Protein AF-A0A838HLX3-F1 (afdb_monomer_lite)

Radius of gyration: 27.54 Å; chains: 1; bounding box: 80×34×61 Å

Foldseek 3Di:
DDDDDDDDDDDDDDDDDDDDDDDDDDDPPPDPDDPDPPPPPDDQVVLLVVLCPPHDADPDQQLDDPDPLVLVQQVLVCLQQVPPPNLVSNDDDSNCCSHVNVVQDCCVDPPNPDRSVVVVVVVVVVVVVLVVVLSVVRRNFDKGWDDKDFPPAFDQGPNDTHTHPIWTWIFGDPDPGDTDTSD

Secondary structure (DSSP, 8-state):
------------------------PPPP------S-----SS-HHHHHHHHTTT----SS-TT--SSHHHHHHHHHHHHHTT-HHHHHHTSPPHHHIIIIIGGGSGGGSTTS---HHHHHHHHHHHHHHHHHHHHHHHTTS-EEEEEEE--SS-EEETTEEE--S-EEEEEESSSS-EEEE--

Sequence (183 aa):
MPNMWTRWLIACLSLAGCGAGSASEAEPARTMDSPGMVDSAFAPEEQFRRFTEGLEVPAELAGGSASREALVRRYVEALQSHDTSAIREMTLSRAEFAYLYYPGSPYTQPPMRQDPALVWFQIQQNSEKGIVRALRRYGGVQLGYHSHRCAPDPEVQNGARMWTDCVVVARLGEPETTASRLF

Structure (mmCIF, N/CA/C/O backbone):
data_AF-A0A838HLX3-F1
#
_entry.id   AF-A0A838HLX3-F1
#
loop_
_atom_site.group_PDB
_atom_site.id
_atom_site.type_symbol
_atom_site.label_atom_id
_atom_site.label_alt_id
_atom_site.label_comp_id
_atom_site.label_asym_id
_atom_site.label_entity_id
_atom_site.label_seq_id
_atom_site.pdbx_PDB_ins_code
_atom_site.Cartn_x
_atom_site.Cartn_y
_atom_site.Cartn_z
_atom_site.occupancy
_atom_site.B_iso_or_equiv
_atom_site.auth_seq_id
_atom_site.auth_comp_id
_atom_site.auth_asym_id
_atom_site.auth_atom_id
_atom_site.pdbx_PDB_model_num
ATOM 1 N N . MET A 1 1 ? 32.813 17.989 39.712 1.00 39.66 1 MET A N 1
ATOM 2 C CA . MET A 1 1 ? 34.154 17.981 39.089 1.00 39.66 1 MET A CA 1
ATOM 3 C C . MET A 1 1 ? 35.075 17.184 40.004 1.00 39.66 1 MET A C 1
ATOM 5 O O . MET A 1 1 ? 35.247 17.622 41.135 1.00 39.66 1 MET A O 1
ATOM 9 N N . PRO A 1 2 ? 35.553 15.994 39.606 1.00 46.78 2 PRO A N 1
ATOM 10 C CA . PRO A 1 2 ? 36.419 15.171 40.448 1.00 46.78 2 PRO A CA 1
ATOM 11 C C . PRO A 1 2 ? 37.905 15.513 40.248 1.00 46.78 2 PRO A C 1
ATOM 13 O O . PRO A 1 2 ? 38.393 15.525 39.121 1.00 46.78 2 PRO A O 1
ATOM 16 N N . ASN A 1 3 ? 38.628 15.722 41.349 1.00 43.56 3 ASN A N 1
ATOM 17 C CA . ASN A 1 3 ? 40.096 15.719 41.377 1.00 43.56 3 ASN A CA 1
ATOM 18 C C . ASN A 1 3 ? 40.528 14.243 41.503 1.00 43.56 3 ASN A C 1
ATOM 20 O O . ASN A 1 3 ? 39.995 13.526 42.342 1.00 43.56 3 ASN A O 1
ATOM 24 N N . MET A 1 4 ? 41.315 13.666 40.595 1.00 48.41 4 MET A N 1
ATOM 25 C CA . MET A 1 4 ? 42.753 13.888 40.400 1.00 48.41 4 MET A CA 1
ATOM 26 C C . MET A 1 4 ? 43.564 13.594 41.673 1.00 48.41 4 MET A C 1
ATOM 28 O O . MET A 1 4 ? 43.587 14.429 42.567 1.00 48.41 4 MET A O 1
ATOM 32 N N . TRP A 1 5 ? 44.215 12.418 41.694 1.00 44.97 5 TRP A N 1
ATOM 33 C CA . TRP A 1 5 ? 45.495 12.007 42.326 1.00 44.97 5 TRP A CA 1
ATOM 34 C C . TRP A 1 5 ? 45.517 10.452 42.324 1.00 44.97 5 TRP A C 1
ATOM 36 O O . TRP A 1 5 ? 44.601 9.826 42.834 1.00 44.97 5 TRP A O 1
ATOM 46 N N . THR A 1 6 ? 46.407 9.799 41.557 1.00 48.72 6 THR A N 1
ATOM 47 C CA . THR A 1 6 ? 47.676 9.210 42.066 1.00 48.72 6 THR A CA 1
ATOM 48 C C . THR A 1 6 ? 47.457 7.837 42.747 1.00 48.72 6 THR A C 1
ATOM 50 O O . THR A 1 6 ? 46.772 7.787 43.753 1.00 48.72 6 THR A O 1
ATOM 53 N N . ARG A 1 7 ? 48.048 6.695 42.341 1.00 49.25 7 ARG A N 1
ATOM 54 C CA . ARG A 1 7 ? 48.936 6.327 41.207 1.00 49.25 7 ARG A CA 1
ATOM 55 C C . ARG A 1 7 ? 49.236 4.799 41.271 1.00 49.25 7 ARG A C 1
ATOM 57 O O . ARG A 1 7 ? 49.168 4.244 42.354 1.00 49.25 7 ARG A O 1
ATOM 64 N N . TRP A 1 8 ? 49.667 4.196 40.153 1.00 43.50 8 TRP A N 1
ATOM 65 C CA . TRP A 1 8 ? 50.429 2.925 40.002 1.00 43.50 8 TRP A CA 1
ATOM 66 C C . TRP A 1 8 ? 50.029 1.641 40.769 1.00 43.50 8 TRP A C 1
ATOM 68 O O . TRP A 1 8 ? 50.180 1.551 41.980 1.00 43.50 8 TRP A O 1
ATOM 78 N N . LEU A 1 9 ? 49.858 0.553 40.009 1.00 48.62 9 LEU A N 1
ATOM 79 C CA . LEU A 1 9 ? 50.732 -0.624 40.149 1.00 48.62 9 LEU A CA 1
ATOM 80 C C . LEU A 1 9 ? 50.908 -1.303 38.779 1.00 48.62 9 LEU A C 1
ATOM 82 O O . LEU A 1 9 ? 49.943 -1.761 38.176 1.00 48.62 9 LEU A O 1
ATOM 86 N N . ILE A 1 10 ? 52.149 -1.335 38.284 1.00 55.16 10 ILE A N 1
ATOM 87 C CA . ILE A 1 10 ? 52.576 -2.133 37.125 1.00 55.16 10 ILE A CA 1
ATOM 88 C C . ILE A 1 10 ? 53.544 -3.201 37.637 1.00 55.16 10 ILE A C 1
ATOM 90 O O . ILE A 1 10 ? 54.491 -2.872 38.347 1.00 55.16 10 ILE A O 1
ATOM 94 N N . ALA A 1 11 ? 53.337 -4.446 37.211 1.00 44.84 11 ALA A N 1
ATOM 95 C CA . ALA A 1 11 ? 54.351 -5.497 37.132 1.00 44.84 11 ALA A CA 1
ATOM 96 C C . ALA A 1 11 ? 53.949 -6.405 35.948 1.00 44.84 11 ALA A C 1
ATOM 98 O O . ALA A 1 11 ? 52.862 -6.970 35.962 1.00 44.84 11 ALA A O 1
ATOM 99 N N . CYS A 1 12 ? 54.620 -6.292 34.796 1.00 38.00 12 CYS A N 1
ATOM 100 C CA . CYS A 1 12 ? 55.798 -7.085 34.383 1.00 38.00 12 CYS A CA 1
ATOM 101 C C . CYS A 1 12 ? 55.400 -8.485 33.855 1.00 38.00 12 CYS A C 1
ATOM 103 O O . CYS A 1 12 ? 54.817 -9.263 34.595 1.00 38.00 12 CYS A O 1
ATOM 105 N N . LEU A 1 13 ? 55.521 -8.755 32.539 1.00 44.38 13 LEU A N 1
ATOM 106 C CA . LEU A 1 13 ? 56.715 -9.311 31.836 1.00 44.38 13 LEU A CA 1
ATOM 107 C C . LEU A 1 13 ? 57.040 -10.771 32.256 1.00 44.38 13 LEU A C 1
ATOM 109 O O . LEU A 1 13 ? 56.947 -11.077 33.433 1.00 44.38 13 LEU A O 1
ATOM 113 N N . SER A 1 14 ? 57.488 -11.735 31.431 1.00 44.31 14 SER A N 1
ATOM 114 C CA . SER A 1 14 ? 57.921 -11.832 30.006 1.00 44.31 14 SER A CA 1
ATOM 115 C C . SER A 1 14 ? 57.368 -13.166 29.411 1.00 44.31 14 SER A C 1
ATOM 117 O O . SER A 1 14 ? 56.564 -13.796 30.087 1.00 44.31 14 SER A O 1
ATOM 119 N N . LEU A 1 15 ? 57.674 -13.730 28.227 1.00 47.78 15 LEU A N 1
ATOM 120 C CA . LEU A 1 15 ? 58.637 -13.548 27.110 1.00 47.78 15 LEU A CA 1
ATOM 121 C C . LEU A 1 15 ? 57.844 -13.522 25.770 1.00 47.78 15 LEU A C 1
ATOM 123 O O . LEU A 1 15 ? 56.698 -13.954 25.754 1.00 47.78 15 LEU A O 1
ATOM 127 N N . ALA A 1 16 ? 58.260 -12.901 24.657 1.00 46.94 16 ALA A N 1
ATOM 128 C CA . ALA A 1 16 ? 59.481 -12.929 23.821 1.00 46.94 16 ALA A CA 1
ATOM 129 C C . ALA A 1 16 ? 59.498 -14.028 22.728 1.00 46.94 16 ALA A C 1
ATOM 131 O O . ALA A 1 16 ? 59.504 -15.220 23.015 1.00 46.94 16 ALA A O 1
ATOM 132 N N . GLY A 1 17 ? 59.569 -13.585 21.467 1.00 36.12 17 GLY A N 1
ATOM 133 C CA . GLY A 1 17 ? 59.721 -14.407 20.264 1.00 36.12 17 GLY A CA 1
ATOM 134 C C . GLY A 1 17 ? 60.136 -13.524 19.085 1.00 36.12 17 GLY A C 1
ATOM 135 O O . GLY A 1 17 ? 59.293 -12.892 18.456 1.00 36.12 17 GLY A O 1
ATOM 136 N N . CYS A 1 18 ? 61.441 -13.417 18.829 1.00 47.25 18 CYS A N 1
ATOM 137 C CA . CYS A 1 18 ? 61.980 -12.574 17.761 1.00 47.25 18 CYS A CA 1
ATOM 138 C C . CYS A 1 18 ? 61.904 -13.278 16.397 1.00 47.25 18 CYS A C 1
ATOM 140 O O . CYS A 1 18 ? 62.416 -14.384 16.247 1.00 47.25 18 CYS A O 1
ATOM 142 N N . GLY A 1 19 ? 61.365 -12.590 15.389 1.00 34.75 19 GLY A N 1
ATOM 143 C CA . GLY A 1 19 ? 61.487 -12.938 13.971 1.00 34.75 19 GLY A CA 1
ATOM 144 C C . GLY A 1 19 ? 61.718 -11.654 13.178 1.00 34.75 19 GLY A C 1
ATOM 145 O O . GLY A 1 19 ? 60.911 -10.732 13.262 1.00 34.75 19 GLY A O 1
ATOM 146 N N . ALA A 1 20 ? 62.857 -11.542 12.495 1.00 45.25 20 ALA A N 1
ATOM 147 C CA . ALA A 1 20 ? 63.318 -10.275 11.936 1.00 45.25 20 ALA A CA 1
ATOM 148 C C . ALA A 1 20 ? 62.889 -10.059 10.475 1.00 45.25 20 ALA A C 1
ATOM 150 O O . ALA A 1 20 ? 63.104 -10.925 9.635 1.00 45.25 20 ALA A O 1
ATOM 151 N N . GLY A 1 21 ? 62.430 -8.838 10.184 1.00 40.06 21 GLY A N 1
ATOM 152 C CA . GLY A 1 21 ? 62.602 -8.179 8.886 1.00 40.06 21 GLY A CA 1
ATOM 153 C C . GLY A 1 21 ? 61.587 -8.485 7.780 1.00 40.06 21 GLY A C 1
ATOM 154 O O . GLY A 1 21 ? 61.586 -9.563 7.196 1.00 40.06 21 GLY A O 1
ATOM 155 N N . SER A 1 22 ? 60.852 -7.450 7.363 1.00 37.84 22 SER A N 1
ATOM 156 C CA . SER A 1 22 ? 60.915 -6.930 5.983 1.00 37.84 22 SER A CA 1
ATOM 157 C C . SER A 1 22 ? 60.280 -5.537 5.893 1.00 37.84 22 SER A C 1
ATOM 159 O O . SER A 1 22 ? 59.627 -5.088 6.832 1.00 37.84 22 SER A O 1
ATOM 161 N N . ALA A 1 23 ? 60.577 -4.821 4.807 1.00 42.06 23 ALA A N 1
ATOM 162 C CA . ALA A 1 23 ? 60.307 -3.396 4.629 1.00 42.06 23 ALA A CA 1
ATOM 163 C C . ALA A 1 23 ? 58.825 -2.997 4.768 1.00 42.06 23 ALA A C 1
ATOM 165 O O . ALA A 1 23 ? 57.932 -3.691 4.294 1.00 42.06 23 ALA A O 1
ATOM 166 N N . SER A 1 24 ? 58.587 -1.809 5.334 1.00 43.31 24 SER A N 1
ATOM 167 C CA . SER A 1 24 ? 57.314 -1.103 5.179 1.00 43.31 24 SER A CA 1
ATOM 168 C C . SER A 1 24 ? 57.302 -0.427 3.809 1.00 43.31 24 SER A C 1
ATOM 170 O O . SER A 1 24 ? 57.798 0.691 3.669 1.00 43.31 24 SER A O 1
ATOM 172 N N . GLU A 1 25 ? 56.757 -1.098 2.797 1.00 40.03 25 GLU A N 1
ATOM 173 C CA . GLU A 1 25 ? 56.397 -0.429 1.545 1.00 40.03 25 GLU A CA 1
ATOM 174 C C . GLU A 1 25 ? 55.326 0.639 1.804 1.00 40.03 25 GLU A C 1
ATOM 176 O O . GLU A 1 25 ? 54.499 0.520 2.712 1.00 40.03 25 GLU A O 1
ATOM 181 N N . ALA A 1 26 ? 55.381 1.726 1.035 1.00 49.44 26 ALA A N 1
ATOM 182 C CA . ALA A 1 26 ? 54.448 2.832 1.179 1.00 49.44 26 ALA A CA 1
ATOM 183 C C . ALA A 1 26 ? 53.043 2.390 0.747 1.00 49.44 26 ALA A C 1
ATOM 185 O O . ALA A 1 26 ? 52.849 1.967 -0.393 1.00 49.44 26 ALA A O 1
ATOM 186 N N . GLU A 1 27 ? 52.067 2.518 1.647 1.00 48.78 27 GLU A N 1
ATOM 187 C CA . GLU A 1 27 ? 50.664 2.244 1.340 1.00 48.78 27 GLU A CA 1
ATOM 188 C C . GLU A 1 27 ? 50.207 3.177 0.199 1.00 48.78 27 GLU A C 1
ATOM 190 O O . GLU A 1 27 ? 50.254 4.403 0.366 1.00 48.78 27 GLU A O 1
ATOM 195 N N . PRO A 1 28 ? 49.804 2.651 -0.975 1.00 44.69 28 PRO A N 1
ATOM 196 C CA . PRO A 1 28 ? 49.367 3.497 -2.073 1.00 44.69 28 PRO A CA 1
ATOM 197 C C . PRO A 1 28 ? 48.092 4.226 -1.655 1.00 44.69 28 PRO A C 1
ATOM 199 O O . PRO A 1 28 ? 47.178 3.628 -1.083 1.00 44.69 28 PRO A O 1
ATOM 202 N N . ALA A 1 29 ? 48.039 5.529 -1.940 1.00 48.91 29 ALA A N 1
ATOM 203 C CA . ALA A 1 29 ? 46.905 6.369 -1.588 1.00 48.91 29 ALA A CA 1
ATOM 204 C C . ALA A 1 29 ? 45.608 5.737 -2.109 1.00 48.91 29 ALA A C 1
ATOM 206 O O . ALA A 1 29 ? 45.414 5.610 -3.319 1.00 48.91 29 ALA A O 1
ATOM 207 N N . ARG A 1 30 ? 44.727 5.334 -1.186 1.00 49.22 30 ARG A N 1
ATOM 208 C CA . ARG A 1 30 ? 43.417 4.782 -1.526 1.00 49.22 30 ARG A CA 1
ATOM 209 C C . ARG A 1 30 ? 42.643 5.863 -2.268 1.00 49.22 30 ARG A C 1
ATOM 211 O O . ARG A 1 30 ? 42.192 6.829 -1.653 1.00 49.22 30 ARG A O 1
ATOM 218 N N . THR A 1 31 ? 42.511 5.706 -3.582 1.00 45.59 31 THR A N 1
ATOM 219 C CA . THR A 1 31 ? 41.592 6.508 -4.385 1.00 45.59 31 THR A CA 1
ATOM 220 C C . THR A 1 31 ? 40.230 6.433 -3.709 1.00 45.59 31 THR A C 1
ATOM 222 O O . THR A 1 31 ? 39.744 5.334 -3.440 1.00 45.59 31 THR A O 1
ATOM 225 N N . MET A 1 32 ? 39.644 7.584 -3.375 1.00 47.84 32 MET A N 1
ATOM 226 C CA . MET A 1 32 ? 38.286 7.616 -2.844 1.00 47.84 32 MET A CA 1
ATOM 227 C C . MET A 1 32 ? 37.350 7.113 -3.935 1.00 47.84 32 MET A C 1
ATOM 229 O O . MET A 1 32 ? 37.044 7.841 -4.878 1.00 47.84 32 MET A O 1
ATOM 233 N N . ASP A 1 33 ? 36.948 5.852 -3.810 1.00 46.50 33 ASP A N 1
ATOM 234 C CA . ASP A 1 33 ? 35.964 5.258 -4.692 1.00 46.50 33 ASP A CA 1
ATOM 235 C C . ASP A 1 33 ? 34.643 6.028 -4.566 1.00 46.50 33 ASP A C 1
ATOM 237 O O . ASP A 1 33 ? 34.294 6.539 -3.492 1.00 46.50 33 ASP A O 1
ATOM 241 N N . SER A 1 34 ? 33.936 6.177 -5.683 1.00 50.00 34 SER A N 1
ATOM 242 C CA . SER A 1 34 ? 32.720 6.994 -5.717 1.00 50.00 34 SER A CA 1
ATOM 243 C C . SER A 1 34 ? 31.633 6.369 -4.835 1.00 50.00 34 SER A C 1
ATOM 245 O O . SER A 1 34 ? 31.574 5.145 -4.712 1.00 50.00 34 SER A O 1
ATOM 247 N N . PRO A 1 35 ? 30.754 7.169 -4.202 1.00 45.31 35 PRO A N 1
ATOM 248 C CA . PRO A 1 35 ? 29.820 6.655 -3.208 1.00 45.31 35 PRO A CA 1
ATOM 249 C C . PRO A 1 35 ? 28.799 5.683 -3.816 1.00 45.31 35 PRO A C 1
ATOM 251 O O . PRO A 1 35 ? 27.767 6.091 -4.341 1.00 45.31 35 PRO A O 1
ATOM 254 N N . GLY A 1 36 ? 29.078 4.386 -3.673 1.00 45.75 36 GLY A N 1
ATOM 255 C CA . GLY A 1 36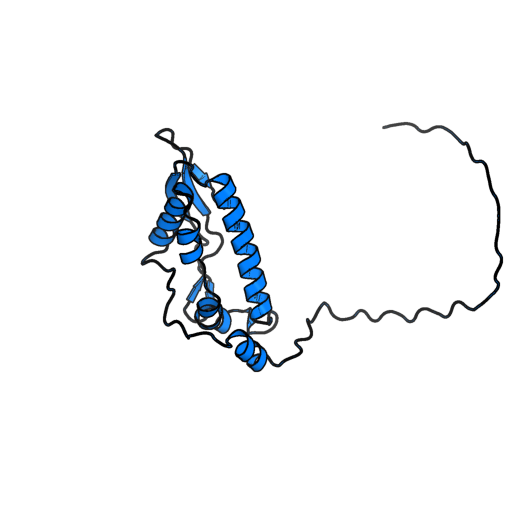 ? 28.086 3.314 -3.643 1.00 45.75 36 GLY A CA 1
ATOM 256 C C . GLY A 1 36 ? 27.178 3.198 -4.865 1.00 45.75 36 GLY A C 1
ATOM 257 O O . GLY A 1 36 ? 25.976 2.997 -4.694 1.00 45.75 36 GLY A O 1
ATOM 258 N N . MET A 1 37 ? 27.720 3.267 -6.086 1.00 48.44 37 MET A N 1
ATOM 259 C CA . MET A 1 37 ? 26.983 2.737 -7.234 1.00 48.44 37 MET A CA 1
ATOM 260 C C . MET A 1 37 ? 26.903 1.216 -7.077 1.00 48.44 37 MET A C 1
ATOM 262 O O . MET A 1 37 ? 27.891 0.515 -7.271 1.00 48.44 37 MET A O 1
ATOM 266 N N . VAL A 1 38 ? 25.735 0.711 -6.670 1.00 54.84 38 VAL A N 1
ATOM 267 C CA . VAL A 1 38 ? 25.467 -0.731 -6.628 1.00 54.84 38 VAL A CA 1
ATOM 268 C C . VAL A 1 38 ? 25.535 -1.239 -8.062 1.00 54.84 38 VAL A C 1
ATOM 270 O O . VAL A 1 38 ? 24.636 -0.951 -8.856 1.00 54.84 38 VAL A O 1
ATOM 273 N N . ASP A 1 39 ? 26.620 -1.943 -8.388 1.00 50.72 39 ASP A N 1
ATOM 274 C CA . ASP A 1 39 ? 26.870 -2.424 -9.742 1.00 50.72 39 ASP A CA 1
ATOM 275 C C . ASP A 1 39 ? 25.803 -3.453 -10.128 1.00 50.72 39 ASP A C 1
ATOM 277 O O . ASP A 1 39 ? 25.761 -4.601 -9.673 1.00 50.72 39 ASP A O 1
ATOM 281 N N . SER A 1 40 ? 24.860 -2.960 -10.917 1.00 60.88 40 SER A N 1
ATOM 282 C CA . SER A 1 40 ? 23.713 -3.685 -11.418 1.00 60.88 40 SER A CA 1
ATOM 283 C C . SER A 1 40 ? 24.188 -4.660 -12.488 1.00 60.88 40 SER A C 1
ATOM 285 O O . SER A 1 40 ? 24.239 -4.315 -13.664 1.00 60.88 40 SER A O 1
ATOM 287 N N . ALA A 1 41 ? 24.494 -5.895 -12.080 1.00 71.38 41 ALA A N 1
ATOM 288 C CA . ALA A 1 41 ? 25.055 -6.944 -12.941 1.00 71.38 41 ALA A CA 1
ATOM 289 C C . ALA A 1 41 ? 24.217 -7.297 -14.197 1.00 71.38 41 ALA A C 1
ATOM 291 O O . ALA A 1 41 ? 24.683 -8.037 -15.062 1.00 71.38 41 ALA A O 1
ATOM 292 N N . PHE A 1 42 ? 22.991 -6.776 -14.307 1.00 80.00 42 PHE A N 1
ATOM 293 C CA . PHE A 1 42 ? 22.120 -6.879 -15.476 1.00 80.00 42 PHE A CA 1
ATOM 294 C C . PHE A 1 42 ? 21.557 -5.506 -15.857 1.00 80.00 42 PHE A C 1
ATOM 296 O O . PHE A 1 42 ? 21.317 -4.667 -14.987 1.00 80.00 42 PHE A O 1
ATOM 303 N N . ALA A 1 43 ? 21.272 -5.309 -17.148 1.00 86.69 43 ALA A N 1
ATOM 304 C CA . ALA A 1 43 ? 20.554 -4.133 -17.639 1.00 86.69 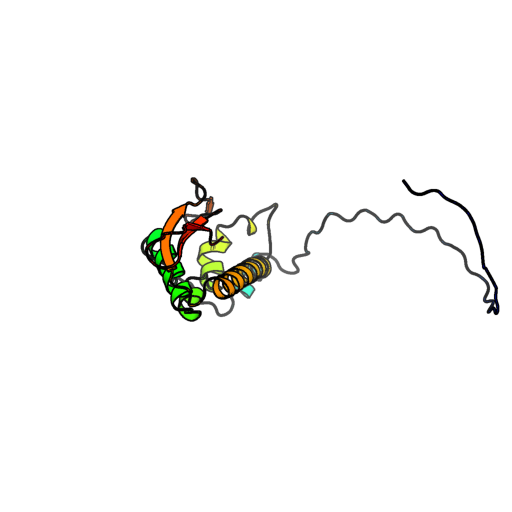43 ALA A CA 1
ATOM 305 C C . ALA A 1 43 ? 19.147 -4.015 -17.000 1.00 86.69 43 ALA A C 1
ATOM 307 O O . ALA A 1 43 ? 18.546 -5.052 -16.692 1.00 86.69 43 ALA A O 1
ATOM 308 N N . PRO A 1 44 ? 18.591 -2.798 -16.820 1.00 85.88 44 PRO A N 1
ATOM 309 C CA . PRO A 1 44 ? 17.316 -2.584 -16.121 1.00 85.88 44 PRO A CA 1
ATOM 310 C C . PRO A 1 44 ? 16.142 -3.407 -16.669 1.00 85.88 44 PRO A C 1
ATOM 312 O O . PRO A 1 44 ? 15.306 -3.891 -15.907 1.00 85.88 44 PRO A O 1
ATOM 315 N N . GLU A 1 45 ? 16.094 -3.617 -17.983 1.00 89.44 45 GLU A N 1
ATOM 316 C CA . GLU A 1 45 ? 15.055 -4.392 -18.662 1.00 89.44 45 GLU A CA 1
ATOM 317 C C . GLU A 1 45 ? 15.130 -5.883 -18.292 1.00 89.44 45 GLU A C 1
ATOM 319 O O . GLU A 1 45 ? 14.103 -6.524 -18.074 1.00 89.44 45 GLU A O 1
ATOM 324 N N . GLU A 1 46 ? 16.342 -6.432 -18.157 1.00 92.62 46 GLU A N 1
ATOM 325 C CA . GLU A 1 46 ? 16.574 -7.823 -17.742 1.00 92.62 46 GLU A CA 1
ATOM 326 C C . GLU A 1 46 ? 16.320 -8.012 -16.238 1.00 92.62 46 GLU A C 1
ATOM 328 O O . GLU A 1 46 ? 15.769 -9.040 -15.839 1.00 92.62 46 GLU A O 1
ATOM 333 N N . GLN A 1 47 ? 16.639 -7.012 -15.404 1.00 92.38 47 GLN A N 1
ATOM 334 C CA . GLN A 1 47 ? 16.235 -7.000 -13.990 1.00 92.38 47 GLN A CA 1
ATOM 335 C C . GLN A 1 47 ? 14.711 -7.054 -13.868 1.00 92.38 47 GLN A C 1
ATOM 337 O O . GLN A 1 47 ? 14.172 -7.903 -13.158 1.00 92.38 47 GLN A O 1
ATOM 342 N N . PHE A 1 48 ? 14.004 -6.190 -14.604 1.00 93.69 48 PHE A N 1
ATOM 343 C CA . PHE A 1 48 ? 12.546 -6.148 -14.587 1.00 93.69 48 PHE A CA 1
ATOM 344 C C . PHE A 1 48 ? 11.926 -7.443 -15.126 1.00 93.69 48 PHE A C 1
ATOM 346 O O . PHE A 1 48 ? 11.002 -7.972 -14.507 1.00 93.69 48 PHE A O 1
ATOM 353 N N . ARG A 1 49 ? 12.468 -8.017 -16.211 1.00 95.06 49 ARG A N 1
ATOM 354 C CA . ARG A 1 49 ? 12.028 -9.315 -16.756 1.00 95.06 49 ARG A CA 1
ATOM 355 C C . ARG A 1 49 ? 12.162 -10.446 -15.731 1.00 95.06 49 ARG A C 1
ATOM 357 O O . ARG A 1 49 ? 11.230 -11.224 -15.568 1.00 95.06 49 ARG A O 1
ATOM 364 N N . ARG A 1 50 ? 13.289 -10.529 -15.013 1.00 95.06 50 ARG A N 1
ATOM 365 C CA . ARG A 1 50 ? 13.486 -11.519 -13.932 1.00 95.06 50 ARG A CA 1
ATOM 366 C C . ARG A 1 50 ? 12.559 -11.261 -12.750 1.00 95.06 50 ARG A C 1
ATOM 368 O O . ARG A 1 50 ? 11.969 -12.188 -12.205 1.00 95.06 50 ARG A O 1
ATOM 375 N N . PHE A 1 51 ? 12.402 -10.000 -12.359 1.00 96.44 51 PHE A N 1
ATOM 376 C CA . PHE A 1 51 ? 11.537 -9.620 -11.247 1.00 96.44 51 PHE A CA 1
ATOM 377 C C . PHE A 1 51 ? 10.047 -9.870 -11.532 1.00 96.44 51 PHE A C 1
ATOM 379 O O . PHE A 1 51 ? 9.289 -10.133 -10.599 1.00 96.44 51 PHE A O 1
ATOM 386 N N . THR A 1 52 ? 9.635 -9.841 -12.800 1.00 97.62 52 THR A N 1
ATOM 387 C CA . THR A 1 52 ? 8.272 -10.168 -13.253 1.00 97.62 52 THR A CA 1
ATOM 388 C C . THR A 1 52 ? 8.070 -11.639 -13.619 1.00 97.62 52 THR A C 1
ATOM 390 O O . THR A 1 52 ? 6.955 -12.047 -13.935 1.00 97.62 52 THR A O 1
ATOM 393 N N . GLU A 1 53 ? 9.109 -12.473 -13.530 1.00 97.44 53 GLU A N 1
ATOM 394 C CA . GLU A 1 53 ? 9.019 -13.885 -13.895 1.00 97.44 53 GLU A CA 1
ATOM 395 C C . GLU A 1 53 ? 7.994 -14.628 -13.014 1.00 97.44 53 GLU A C 1
ATOM 397 O O . GLU A 1 53 ? 8.005 -14.544 -11.775 1.00 97.44 53 GLU A O 1
ATOM 402 N N . GLY A 1 54 ? 7.061 -15.316 -13.684 1.00 96.94 54 GLY A N 1
ATOM 403 C CA . GLY A 1 54 ? 5.939 -16.020 -13.062 1.00 96.94 54 GLY A CA 1
ATOM 404 C C . GLY A 1 54 ? 4.836 -15.127 -12.475 1.00 96.94 54 GLY A C 1
ATOM 405 O O . GLY A 1 54 ? 4.036 -15.632 -11.691 1.00 96.94 54 GLY A O 1
ATOM 406 N N . LEU A 1 55 ? 4.792 -13.826 -12.791 1.00 97.31 55 LEU A N 1
ATOM 407 C CA . LEU A 1 55 ? 3.710 -12.931 -12.365 1.00 97.31 55 LEU A CA 1
ATOM 408 C C . LEU A 1 55 ? 2.648 -12.750 -13.452 1.00 97.31 55 LEU A C 1
ATOM 410 O O . LEU A 1 55 ? 2.960 -12.568 -14.626 1.00 97.31 55 LEU A O 1
ATOM 414 N N . GLU A 1 56 ? 1.388 -12.734 -13.029 1.00 96.62 56 GLU A N 1
ATOM 415 C CA . GLU A 1 56 ? 0.281 -12.224 -13.836 1.00 96.62 56 GLU A CA 1
ATOM 416 C C . GLU A 1 56 ? 0.259 -10.689 -13.780 1.00 96.62 56 GLU A C 1
ATOM 418 O O . GLU A 1 56 ? 0.695 -10.087 -12.794 1.00 96.62 56 GLU A O 1
ATOM 423 N N . VAL A 1 57 ? -0.246 -10.046 -14.837 1.00 95.94 57 VAL A N 1
ATOM 424 C CA . VAL A 1 57 ? -0.372 -8.583 -14.906 1.00 95.94 57 VAL A CA 1
ATOM 425 C C . VAL A 1 57 ? -1.703 -8.167 -14.261 1.00 95.94 57 VAL A C 1
ATOM 427 O O . VAL A 1 57 ? -2.755 -8.468 -14.829 1.00 95.94 57 VAL A O 1
ATOM 430 N N . PRO A 1 58 ? -1.705 -7.477 -13.105 1.00 95.06 58 PRO A N 1
ATOM 431 C CA . PRO A 1 58 ? -2.929 -7.001 -12.480 1.00 95.06 58 PRO A CA 1
ATOM 432 C C . PRO A 1 58 ? -3.467 -5.779 -13.232 1.00 95.06 58 PRO A C 1
ATOM 434 O O . PRO A 1 58 ? -2.705 -4.904 -13.643 1.00 95.06 58 PRO A O 1
ATOM 437 N N . ALA A 1 59 ? -4.789 -5.698 -13.377 1.00 91.81 59 ALA A N 1
ATOM 438 C CA . ALA A 1 59 ? -5.457 -4.521 -13.937 1.00 91.81 59 ALA A CA 1
ATOM 439 C C . ALA A 1 59 ? -5.666 -3.405 -12.894 1.00 91.81 59 ALA A C 1
ATOM 441 O O . ALA A 1 59 ? -5.722 -2.229 -13.246 1.00 91.81 59 ALA A O 1
ATOM 442 N N . GLU A 1 60 ? -5.788 -3.771 -11.616 1.00 91.56 60 GLU A N 1
ATOM 443 C CA . GLU A 1 60 ? -6.087 -2.866 -10.505 1.00 91.56 60 GLU A CA 1
ATOM 444 C C . GLU A 1 60 ? -5.540 -3.406 -9.173 1.00 91.56 60 GLU A C 1
ATOM 446 O O . GLU A 1 60 ? -4.957 -4.489 -9.123 1.00 91.56 60 GLU A O 1
ATOM 451 N N . LEU A 1 61 ? -5.726 -2.637 -8.096 1.00 92.62 61 LEU A N 1
ATOM 452 C CA . LEU A 1 61 ? -5.347 -3.033 -6.740 1.00 92.62 61 LEU A CA 1
ATOM 453 C C . LEU A 1 61 ? -6.394 -3.981 -6.139 1.00 92.62 61 LEU A C 1
ATOM 455 O O . LEU A 1 61 ? -7.448 -3.527 -5.687 1.00 92.62 61 LEU A O 1
ATOM 459 N N . ALA A 1 62 ? -6.082 -5.274 -6.058 1.00 93.88 62 ALA A N 1
ATOM 460 C CA . ALA A 1 62 ? -6.957 -6.296 -5.478 1.00 93.88 62 ALA A CA 1
ATOM 461 C C . ALA A 1 62 ? -7.240 -6.034 -3.986 1.00 93.88 62 ALA A C 1
ATOM 463 O O . ALA A 1 62 ? -8.345 -6.265 -3.496 1.00 93.88 62 ALA A O 1
ATOM 464 N N . GLY A 1 63 ? -6.255 -5.482 -3.271 1.00 94.00 63 GLY A N 1
ATOM 465 C CA . GLY A 1 63 ? -6.383 -5.057 -1.873 1.00 94.00 63 GLY A CA 1
ATOM 466 C C . GLY A 1 63 ? -7.125 -3.738 -1.643 1.00 94.00 63 GLY A C 1
ATOM 467 O O . GLY A 1 63 ? -7.249 -3.296 -0.498 1.00 94.00 63 GLY A O 1
ATOM 468 N N . GLY A 1 64 ? -7.576 -3.081 -2.716 1.00 93.19 64 GLY A N 1
ATOM 469 C CA . GLY A 1 64 ? -8.077 -1.711 -2.711 1.00 93.19 64 GLY A CA 1
ATOM 470 C C . GLY A 1 64 ? -9.388 -1.481 -1.951 1.00 93.19 64 GLY A C 1
ATOM 471 O O . GLY A 1 64 ? -9.982 -2.354 -1.319 1.00 93.19 64 GLY A O 1
ATOM 472 N N . SER A 1 65 ? -9.858 -0.235 -1.986 1.00 95.19 65 SER A N 1
ATOM 473 C CA . SER A 1 65 ? -11.173 0.167 -1.476 1.00 95.19 65 SER A CA 1
ATOM 474 C C . SER A 1 65 ? -11.651 1.420 -2.207 1.00 95.19 65 SER A C 1
ATOM 476 O O . SER A 1 65 ? -10.838 2.234 -2.639 1.00 95.19 65 SER A O 1
ATOM 478 N N . ALA A 1 66 ? -12.971 1.617 -2.293 1.00 93.19 66 ALA A N 1
ATOM 479 C CA . ALA A 1 66 ? -13.587 2.720 -3.043 1.00 93.19 66 ALA A CA 1
ATOM 480 C C . ALA A 1 66 ? -13.192 4.135 -2.562 1.00 93.19 66 ALA A C 1
ATOM 482 O O . ALA A 1 66 ? -13.412 5.119 -3.265 1.00 93.19 66 ALA A O 1
ATOM 483 N N . SER A 1 67 ? -12.616 4.265 -1.363 1.00 93.25 67 SER A N 1
ATOM 484 C CA . SER A 1 67 ? -12.002 5.505 -0.890 1.00 93.25 67 SER A CA 1
ATOM 485 C C . SER A 1 67 ? -10.863 5.227 0.092 1.00 93.25 67 SER A C 1
ATOM 487 O O . SER A 1 67 ? -10.807 4.171 0.727 1.00 93.25 67 SER A O 1
ATOM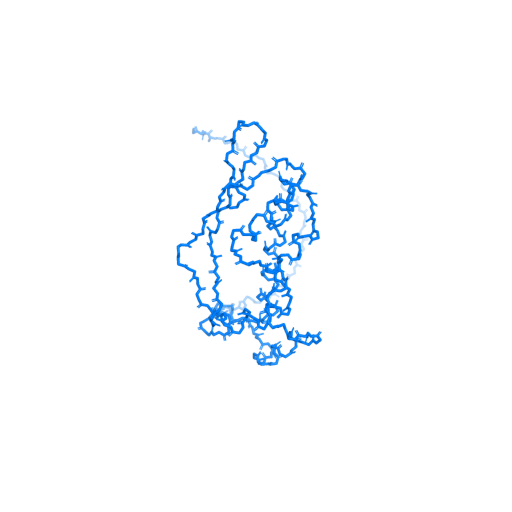 489 N N . ARG A 1 68 ? -9.982 6.221 0.279 1.00 92.12 68 ARG A N 1
ATOM 490 C CA . ARG A 1 68 ? -8.923 6.182 1.302 1.00 92.12 68 ARG A CA 1
ATOM 491 C C . ARG A 1 68 ? -9.497 6.020 2.712 1.00 92.12 68 ARG A C 1
ATOM 493 O O . ARG A 1 68 ? -8.907 5.325 3.529 1.00 92.12 68 ARG A O 1
ATOM 500 N N . GLU A 1 69 ? -10.659 6.614 2.991 1.00 95.38 69 GLU A N 1
ATOM 501 C CA . GLU A 1 69 ? -11.338 6.415 4.273 1.00 95.38 69 GLU A CA 1
ATOM 502 C C . GLU A 1 69 ? -11.801 4.964 4.456 1.00 95.38 69 GLU A C 1
ATOM 504 O O . GLU A 1 69 ? -11.593 4.405 5.528 1.00 95.38 69 GLU A O 1
ATOM 509 N N . ALA A 1 70 ? -12.387 4.343 3.429 1.00 96.94 70 ALA A N 1
ATOM 510 C CA . ALA A 1 70 ? -12.829 2.951 3.504 1.00 96.94 70 ALA A CA 1
ATOM 511 C C . ALA A 1 70 ? -11.651 1.994 3.768 1.00 96.94 70 ALA A C 1
ATOM 513 O O . ALA A 1 70 ? -11.755 1.134 4.641 1.00 96.94 70 ALA A O 1
ATOM 514 N N . LEU A 1 71 ? -10.509 2.210 3.101 1.00 96.12 71 LEU A N 1
ATOM 515 C CA . LEU A 1 71 ? -9.288 1.431 3.338 1.00 96.12 71 LEU A CA 1
ATOM 516 C C . LEU A 1 71 ? -8.780 1.589 4.783 1.00 96.12 71 LEU A C 1
ATOM 518 O O . LEU A 1 71 ? -8.458 0.608 5.447 1.00 96.12 71 LEU A O 1
ATOM 522 N N . VAL A 1 72 ? -8.749 2.823 5.301 1.00 95.62 72 VAL A N 1
ATOM 523 C CA . VAL A 1 72 ? -8.303 3.090 6.678 1.00 95.62 72 VAL A CA 1
ATOM 524 C C . VAL A 1 72 ? -9.283 2.533 7.719 1.00 95.62 72 VAL A C 1
ATOM 526 O O . VAL A 1 72 ? -8.836 2.034 8.751 1.00 95.62 72 VAL A O 1
ATOM 529 N N . ARG A 1 73 ? -10.599 2.565 7.466 1.00 96.75 73 ARG A N 1
ATOM 530 C CA . ARG A 1 73 ? -11.607 1.920 8.329 1.00 96.75 73 ARG A CA 1
ATOM 531 C C . ARG A 1 73 ? -11.375 0.409 8.403 1.00 96.75 73 ARG A C 1
ATOM 533 O O . ARG A 1 73 ? -11.148 -0.087 9.503 1.00 96.75 73 ARG A O 1
ATOM 540 N N . ARG A 1 74 ? -11.277 -0.271 7.250 1.00 97.56 74 ARG A N 1
ATOM 541 C CA . ARG A 1 74 ? -10.962 -1.712 7.154 1.00 97.56 74 ARG A CA 1
ATOM 542 C C . ARG A 1 74 ? -9.649 -2.061 7.868 1.00 97.56 74 ARG A C 1
ATOM 544 O O . ARG A 1 74 ? -9.574 -3.081 8.543 1.00 97.56 74 ARG A O 1
ATOM 551 N N . TYR A 1 75 ? -8.630 -1.202 7.790 1.00 96.12 75 TYR A N 1
ATOM 552 C CA . TYR A 1 75 ? -7.373 -1.370 8.532 1.00 96.12 75 TYR A CA 1
ATOM 553 C C . TYR A 1 75 ? -7.542 -1.283 10.059 1.00 96.12 75 TYR A C 1
ATOM 555 O O . TYR A 1 75 ? -6.999 -2.119 10.781 1.00 96.12 75 TYR A O 1
ATOM 563 N N . VAL A 1 76 ? -8.300 -0.307 10.569 1.00 96.12 76 VAL A N 1
ATOM 564 C CA . VAL A 1 76 ? -8.572 -0.186 12.016 1.00 96.12 76 VAL A CA 1
ATOM 565 C C . VAL A 1 76 ? -9.430 -1.351 12.520 1.00 96.12 76 VAL A C 1
ATOM 567 O O . VAL A 1 76 ? -9.155 -1.885 13.592 1.00 96.12 76 VAL A O 1
ATOM 570 N N . GLU A 1 77 ? -10.417 -1.781 11.735 1.00 96.69 77 GLU A N 1
ATOM 571 C CA . GLU A 1 77 ? -11.262 -2.947 12.021 1.00 96.69 77 GLU A CA 1
ATOM 572 C C . GLU A 1 77 ? -10.434 -4.243 12.065 1.00 96.69 77 GLU A C 1
ATOM 574 O O . GLU A 1 77 ? -10.553 -5.011 13.018 1.00 96.69 77 GLU A O 1
ATOM 579 N N . ALA A 1 78 ? -9.522 -4.448 11.108 1.00 97.25 78 ALA A N 1
ATOM 580 C CA . ALA A 1 78 ? -8.623 -5.603 11.087 1.00 97.25 78 ALA A CA 1
ATOM 581 C C . ALA A 1 78 ? -7.604 -5.605 12.246 1.00 97.25 78 ALA A C 1
ATOM 583 O O . ALA A 1 78 ? -7.242 -6.665 12.754 1.00 97.25 78 ALA A O 1
ATOM 584 N N . LEU A 1 79 ? -7.157 -4.433 12.720 1.00 95.81 79 LEU A N 1
ATOM 585 C CA . LEU A 1 79 ? -6.381 -4.347 13.965 1.00 95.81 79 LEU A CA 1
ATOM 586 C C . LEU A 1 79 ? -7.228 -4.755 15.179 1.00 95.81 79 LEU A C 1
ATOM 588 O O . LEU A 1 79 ? -6.782 -5.576 15.980 1.00 95.81 79 LEU A O 1
ATOM 592 N N . GLN A 1 80 ? -8.452 -4.235 15.297 1.00 95.62 80 GLN A N 1
ATOM 593 C CA . GLN A 1 80 ? -9.366 -4.549 16.400 1.00 95.62 80 GLN A CA 1
ATOM 594 C C . GLN A 1 80 ? -9.682 -6.046 16.485 1.00 95.62 80 GLN A C 1
ATOM 596 O O . GLN A 1 80 ? -9.629 -6.619 17.570 1.00 95.62 80 GLN A O 1
ATOM 601 N N . SER A 1 81 ? -9.963 -6.699 15.354 1.00 96.62 81 SER A N 1
ATOM 602 C CA . SER A 1 81 ? -10.216 -8.145 15.290 1.00 96.62 81 SER A CA 1
ATOM 603 C C . SER A 1 81 ? -8.945 -9.005 15.337 1.00 96.62 81 SER A C 1
ATOM 605 O O . SER A 1 81 ? -9.043 -10.228 15.420 1.00 96.62 81 SER A O 1
ATOM 607 N N . HIS A 1 82 ? -7.757 -8.385 15.299 1.00 96.94 82 HIS A N 1
ATOM 608 C CA . HIS A 1 82 ? -6.457 -9.052 15.154 1.00 96.94 82 HIS A CA 1
ATOM 609 C C . HIS A 1 82 ? -6.346 -9.904 13.866 1.00 96.94 82 HIS A C 1
ATOM 611 O O . HIS A 1 82 ? -5.596 -10.882 13.801 1.00 96.94 82 HIS A O 1
ATOM 617 N N . ASP A 1 83 ? -7.080 -9.519 12.817 1.00 97.75 83 ASP A N 1
ATOM 618 C CA . ASP A 1 83 ? -7.144 -10.212 11.531 1.00 97.75 83 ASP A CA 1
ATOM 619 C C . ASP A 1 83 ? -5.907 -9.916 10.669 1.00 97.75 83 ASP A C 1
ATOM 621 O O . ASP A 1 83 ? -5.835 -8.975 9.871 1.00 97.75 83 ASP A O 1
ATOM 625 N N . THR A 1 84 ? -4.892 -10.764 10.835 1.00 96.19 84 THR A N 1
ATOM 626 C CA . THR A 1 84 ? -3.645 -10.676 10.062 1.00 96.19 84 THR A CA 1
ATOM 627 C C . THR A 1 84 ? -3.822 -10.987 8.570 1.00 96.19 84 THR A C 1
ATOM 629 O O . THR A 1 84 ? -2.993 -10.549 7.771 1.00 96.19 84 THR A O 1
ATOM 632 N N . SER A 1 85 ? -4.883 -11.705 8.185 1.00 96.75 85 SER A N 1
ATOM 633 C CA . SER A 1 85 ? -5.246 -11.985 6.788 1.00 96.75 85 SER A CA 1
ATOM 634 C C . SER A 1 85 ? -5.739 -10.712 6.111 1.00 96.75 85 SER A C 1
ATOM 636 O O . SER A 1 85 ? -5.123 -10.274 5.141 1.00 96.75 85 SER A O 1
ATOM 638 N N . ALA A 1 86 ? -6.747 -10.049 6.685 1.00 96.94 86 ALA A N 1
ATOM 639 C CA . ALA A 1 86 ? -7.289 -8.802 6.153 1.00 96.94 86 ALA A CA 1
ATOM 640 C C . ALA A 1 86 ? -6.215 -7.707 6.029 1.00 96.94 86 ALA A C 1
ATOM 642 O O . ALA A 1 86 ? -6.174 -6.998 5.023 1.00 96.94 86 ALA A O 1
ATOM 643 N N . ILE A 1 87 ? -5.296 -7.587 7.001 1.00 95.94 87 ILE A N 1
ATOM 644 C CA . ILE A 1 87 ? -4.176 -6.635 6.887 1.00 95.94 87 ILE A CA 1
ATOM 645 C C . ILE A 1 87 ? -3.262 -6.973 5.703 1.00 95.94 87 ILE A C 1
ATOM 647 O O . ILE A 1 87 ? -2.876 -6.062 4.975 1.00 95.94 87 ILE A O 1
ATOM 651 N N . ARG A 1 88 ? -2.927 -8.252 5.486 1.00 94.56 88 ARG A N 1
ATOM 652 C CA . ARG A 1 88 ? -2.099 -8.682 4.343 1.00 94.56 88 ARG A CA 1
ATOM 653 C C . ARG A 1 88 ? -2.796 -8.436 3.009 1.00 94.56 88 ARG A C 1
ATOM 655 O O . ARG A 1 88 ? -2.152 -7.944 2.090 1.00 94.56 88 ARG A O 1
ATOM 662 N N . GLU A 1 89 ? -4.095 -8.706 2.919 1.00 96.06 89 GLU A N 1
ATOM 663 C CA . GLU A 1 89 ? -4.900 -8.427 1.723 1.00 96.06 89 GLU A CA 1
ATOM 664 C C . GLU A 1 89 ? -4.890 -6.946 1.331 1.00 96.06 89 GLU A C 1
ATOM 666 O O . GLU A 1 89 ? -4.987 -6.646 0.152 1.00 96.06 89 GLU A O 1
ATOM 671 N N . MET A 1 90 ? -4.759 -6.019 2.286 1.00 96.12 90 MET A N 1
ATOM 672 C CA . MET A 1 90 ? -4.657 -4.576 2.014 1.00 96.12 90 MET A CA 1
ATOM 673 C C . MET A 1 90 ? -3.244 -4.106 1.624 1.00 96.12 90 MET A C 1
ATOM 675 O O . MET A 1 90 ? -3.060 -2.923 1.329 1.00 96.12 90 MET A O 1
ATOM 679 N N . THR A 1 91 ? -2.232 -4.981 1.643 1.00 94.00 91 THR A N 1
ATOM 680 C CA . THR A 1 91 ? -0.868 -4.630 1.206 1.00 94.00 91 THR A CA 1
ATOM 681 C C . THR A 1 91 ? -0.675 -4.863 -0.287 1.00 94.00 91 THR A C 1
ATOM 683 O O . THR A 1 91 ? -1.259 -5.779 -0.856 1.00 94.0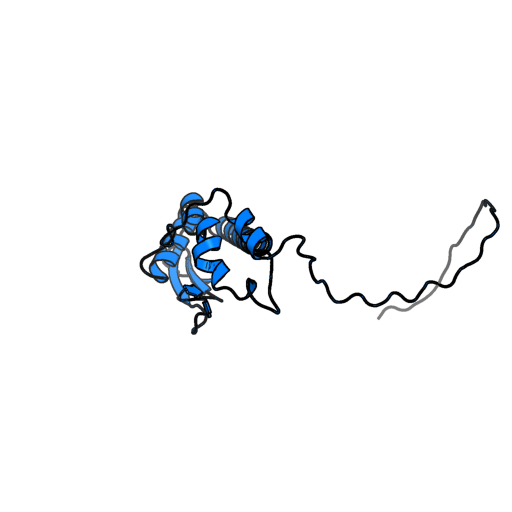0 91 THR A O 1
ATOM 686 N N . LEU A 1 92 ? 0.190 -4.060 -0.918 1.00 93.75 92 LEU A N 1
ATOM 687 C CA . LEU A 1 92 ? 0.633 -4.315 -2.289 1.00 93.75 92 LEU A CA 1
ATOM 688 C C . LEU A 1 92 ? 1.288 -5.696 -2.384 1.00 93.75 92 LEU A C 1
ATOM 690 O O . LEU A 1 92 ? 2.217 -5.992 -1.628 1.00 93.75 92 LEU A O 1
ATOM 694 N N . SER A 1 93 ? 0.858 -6.491 -3.358 1.00 95.88 93 SER A N 1
ATOM 695 C CA . SER A 1 93 ? 1.528 -7.709 -3.810 1.00 95.88 93 SER A CA 1
ATOM 696 C C . SER A 1 93 ? 2.735 -7.405 -4.708 1.00 95.88 93 SER A C 1
ATOM 698 O O . SER A 1 93 ? 2.906 -6.290 -5.211 1.00 95.88 93 SER A O 1
ATOM 700 N N . ARG A 1 94 ? 3.571 -8.426 -4.966 1.00 97.06 94 ARG A N 1
ATOM 701 C CA . ARG A 1 94 ? 4.736 -8.306 -5.866 1.00 97.06 94 ARG A CA 1
ATOM 702 C C . ARG A 1 94 ? 4.317 -7.890 -7.282 1.00 97.06 94 ARG A C 1
ATOM 704 O O . ARG A 1 94 ? 5.031 -7.120 -7.914 1.00 97.06 94 ARG A O 1
ATOM 711 N N . ALA A 1 95 ? 3.168 -8.375 -7.757 1.00 97.19 95 ALA A N 1
ATOM 712 C CA . ALA A 1 95 ? 2.634 -8.069 -9.083 1.00 97.19 95 ALA A CA 1
ATOM 713 C C . ALA A 1 95 ? 2.109 -6.629 -9.179 1.00 97.19 95 ALA A C 1
ATOM 715 O O . ALA A 1 95 ? 2.479 -5.903 -10.099 1.00 97.19 95 ALA A O 1
ATOM 716 N N . GLU A 1 96 ? 1.316 -6.176 -8.204 1.00 95.31 96 GLU A N 1
ATOM 717 C CA . GLU A 1 96 ? 0.828 -4.789 -8.169 1.00 95.31 96 GLU A CA 1
ATOM 718 C C . GLU A 1 96 ? 1.994 -3.803 -8.040 1.00 95.31 96 GLU A C 1
ATOM 720 O O . GLU A 1 96 ? 2.030 -2.796 -8.745 1.00 95.31 96 GLU A O 1
ATOM 725 N N . PHE A 1 97 ? 3.002 -4.118 -7.220 1.00 95.19 97 PHE A N 1
ATOM 726 C CA . PHE A 1 97 ? 4.232 -3.333 -7.187 1.00 95.19 97 PHE A CA 1
ATOM 727 C C . PHE A 1 97 ? 4.935 -3.311 -8.555 1.00 95.19 97 PHE A C 1
ATOM 729 O O . PHE A 1 97 ? 5.277 -2.231 -9.033 1.00 95.19 97 PHE A O 1
ATOM 736 N N . ALA A 1 98 ? 5.124 -4.468 -9.200 1.00 95.81 98 ALA A N 1
ATOM 737 C CA . ALA A 1 98 ? 5.845 -4.571 -10.470 1.00 95.81 98 ALA A CA 1
ATOM 738 C C . ALA A 1 98 ? 5.177 -3.796 -11.615 1.00 95.81 98 ALA A C 1
ATOM 740 O O . ALA A 1 98 ? 5.875 -3.175 -12.411 1.00 95.81 98 ALA A O 1
ATOM 741 N N . TYR A 1 99 ? 3.845 -3.837 -11.707 1.00 94.12 99 TYR A N 1
ATOM 742 C CA . TYR A 1 99 ? 3.115 -3.333 -12.873 1.00 94.12 99 TYR A CA 1
ATOM 743 C C . TYR A 1 99 ? 2.376 -2.010 -12.636 1.00 94.12 99 TYR A C 1
ATOM 745 O O . TYR A 1 99 ? 2.269 -1.219 -13.570 1.00 94.12 99 TYR A O 1
ATOM 753 N N . LEU A 1 100 ? 1.896 -1.738 -11.416 1.00 91.81 100 LEU A N 1
ATOM 754 C CA . LEU A 1 100 ? 1.077 -0.553 -11.111 1.00 91.81 100 LEU A CA 1
ATOM 755 C C . LEU A 1 100 ? 1.854 0.562 -10.395 1.00 91.81 100 LEU A C 1
ATOM 757 O O . LEU A 1 100 ? 1.449 1.719 -10.466 1.00 91.81 100 LEU A O 1
ATOM 761 N N . TYR A 1 101 ? 2.958 0.236 -9.711 1.00 91.12 101 TYR A N 1
ATOM 762 C CA . TYR A 1 101 ? 3.754 1.205 -8.946 1.00 91.12 101 TYR A CA 1
ATOM 763 C C . TYR A 1 101 ? 5.131 1.470 -9.567 1.00 91.12 101 TYR A C 1
ATOM 765 O O . TYR A 1 101 ? 5.432 2.591 -9.979 1.00 91.12 101 TYR A O 1
ATOM 773 N N . TYR A 1 102 ? 5.974 0.438 -9.653 1.00 92.69 102 TYR A N 1
ATOM 774 C CA . TYR A 1 102 ? 7.393 0.577 -9.979 1.00 92.69 102 TYR A CA 1
ATOM 775 C C . TYR A 1 102 ? 7.668 1.320 -11.300 1.00 92.69 102 TYR A C 1
ATOM 777 O O . TYR A 1 102 ? 8.502 2.226 -11.264 1.00 92.69 102 TYR A O 1
ATOM 785 N N . PRO A 1 103 ? 6.965 1.065 -12.428 1.00 90.62 103 PRO A N 1
ATOM 786 C CA . PRO A 1 103 ? 7.262 1.713 -13.710 1.00 90.62 103 PRO A CA 1
ATOM 787 C C . PRO A 1 103 ? 7.067 3.235 -13.702 1.00 90.62 103 PRO A C 1
ATOM 789 O O . PRO A 1 103 ? 7.683 3.935 -14.499 1.00 90.62 103 PRO A O 1
ATOM 792 N N . GLY A 1 104 ? 6.215 3.750 -12.808 1.00 87.69 104 GLY A N 1
ATOM 793 C CA . GLY A 1 104 ? 6.006 5.186 -12.617 1.00 87.69 104 GLY A CA 1
ATOM 794 C C . GLY A 1 104 ? 6.892 5.826 -11.554 1.00 87.69 104 GLY A C 1
ATOM 795 O O . GLY A 1 104 ? 6.846 7.045 -11.386 1.00 87.69 104 GLY A O 1
ATOM 796 N N . SER A 1 105 ? 7.661 5.020 -10.822 1.00 89.19 105 SER A N 1
ATOM 797 C CA . SER A 1 105 ? 8.388 5.467 -9.640 1.00 89.19 105 SER A CA 1
ATOM 798 C C . SER A 1 105 ? 9.733 6.125 -9.980 1.00 89.19 105 SER A C 1
ATOM 800 O O . SER A 1 105 ? 10.360 5.777 -10.993 1.00 89.19 105 SER A O 1
ATOM 802 N N . PRO A 1 106 ? 10.248 7.018 -9.109 1.00 89.06 106 PRO A N 1
ATOM 803 C CA . PRO A 1 106 ? 11.567 7.627 -9.286 1.00 89.06 106 PRO A CA 1
ATOM 804 C C . PRO A 1 106 ? 12.713 6.606 -9.353 1.00 89.06 106 PRO A C 1
ATOM 806 O O . PRO A 1 106 ? 13.766 6.907 -9.907 1.00 89.06 106 PRO A O 1
ATOM 809 N N . TYR A 1 107 ? 12.503 5.384 -8.849 1.00 91.19 107 TYR A N 1
ATOM 810 C CA . TYR A 1 107 ? 13.480 4.294 -8.877 1.00 91.19 107 TYR A CA 1
ATOM 811 C C . TYR A 1 107 ? 13.764 3.728 -10.275 1.00 91.19 107 TYR A C 1
ATOM 813 O O . TYR A 1 107 ? 14.702 2.952 -10.439 1.00 91.19 107 TYR A O 1
ATOM 821 N N . THR A 1 108 ? 13.013 4.133 -11.302 1.00 91.00 108 THR A N 1
ATOM 822 C CA . THR A 1 108 ? 13.320 3.787 -12.701 1.00 91.00 108 THR A CA 1
ATOM 823 C C . THR A 1 108 ? 14.328 4.743 -13.350 1.00 91.00 108 THR A C 1
ATOM 825 O O . THR A 1 108 ? 14.952 4.390 -14.354 1.00 91.00 108 THR A O 1
ATOM 828 N N . GLN A 1 109 ? 14.532 5.941 -12.784 1.00 88.19 109 GLN A N 1
ATOM 829 C CA . GLN A 1 109 ? 15.282 7.033 -13.415 1.00 88.19 109 GLN A CA 1
ATOM 830 C C . GLN A 1 109 ? 16.477 7.512 -12.572 1.00 88.19 109 GLN A C 1
ATOM 832 O O . GLN A 1 109 ? 16.447 7.457 -11.342 1.00 88.19 109 GLN A O 1
ATOM 837 N N . PRO A 1 110 ? 17.553 8.029 -13.196 1.00 86.50 110 PRO A N 1
ATOM 838 C CA . PRO A 1 110 ? 18.605 8.739 -12.472 1.00 86.50 110 PRO A CA 1
ATOM 839 C C . PRO A 1 110 ? 18.057 9.946 -11.683 1.00 86.50 110 PRO A C 1
ATOM 841 O O . PRO A 1 110 ? 17.121 10.595 -12.146 1.00 86.50 110 PRO A O 1
ATOM 844 N N . PRO A 1 111 ? 18.654 10.304 -10.530 1.00 88.12 111 PRO A N 1
ATOM 845 C CA . PRO A 1 111 ? 19.789 9.645 -9.878 1.00 88.12 111 PRO A CA 1
ATOM 846 C C . PRO A 1 111 ? 19.386 8.456 -8.987 1.00 88.12 111 PRO A C 1
ATOM 848 O O . PRO A 1 111 ? 20.260 7.753 -8.496 1.00 88.12 111 PRO A O 1
ATOM 851 N N . MET A 1 112 ? 18.087 8.220 -8.772 1.00 89.69 112 MET A N 1
ATOM 852 C CA . MET A 1 112 ? 17.568 7.235 -7.810 1.00 89.69 112 MET A CA 1
ATOM 853 C C . MET A 1 112 ? 17.351 5.833 -8.396 1.00 89.69 112 MET A C 1
ATOM 855 O O . MET A 1 112 ? 16.714 5.006 -7.747 1.00 89.69 112 MET A O 1
ATOM 859 N N . ARG A 1 113 ? 17.871 5.552 -9.600 1.00 90.31 113 ARG A N 1
ATOM 860 C CA . ARG A 1 113 ? 17.673 4.273 -10.290 1.00 90.31 113 ARG A CA 1
ATOM 861 C C . ARG A 1 113 ? 18.114 3.104 -9.403 1.00 90.31 113 ARG A C 1
ATOM 863 O O . ARG A 1 113 ? 19.278 3.044 -9.012 1.00 90.31 113 ARG A O 1
ATOM 870 N N . GLN A 1 114 ? 17.206 2.174 -9.121 1.00 92.31 114 GLN A N 1
ATOM 871 C CA . GLN A 1 114 ? 17.446 1.002 -8.275 1.00 92.31 114 GLN A CA 1
ATOM 872 C C . GLN A 1 114 ? 16.765 -0.234 -8.858 1.00 92.31 114 GLN A C 1
ATOM 874 O O . GLN A 1 114 ? 15.711 -0.125 -9.469 1.00 92.31 114 GLN A O 1
ATOM 879 N N . ASP A 1 115 ? 17.353 -1.407 -8.623 1.00 93.88 115 ASP A N 1
ATOM 880 C CA . ASP A 1 115 ? 16.781 -2.693 -9.026 1.00 93.88 115 ASP A CA 1
ATOM 881 C C . ASP A 1 115 ? 15.378 -2.903 -8.400 1.00 93.88 115 ASP A C 1
ATOM 883 O O . ASP A 1 115 ? 15.202 -2.667 -7.194 1.00 93.88 115 ASP A O 1
ATOM 887 N N . PRO A 1 116 ? 14.367 -3.359 -9.170 1.00 95.38 116 PRO A N 1
ATOM 888 C CA . PRO A 1 116 ? 13.001 -3.528 -8.675 1.00 95.38 116 PRO A CA 1
ATOM 889 C C . PRO A 1 116 ? 12.897 -4.508 -7.500 1.00 95.38 116 PRO A C 1
ATOM 891 O O . PRO A 1 116 ? 12.081 -4.290 -6.603 1.00 95.38 116 PRO A O 1
ATOM 894 N N . ALA A 1 117 ? 13.727 -5.554 -7.455 1.00 95.62 117 ALA A N 1
ATOM 895 C CA . ALA A 1 117 ? 13.760 -6.505 -6.349 1.00 95.62 117 ALA A CA 1
ATOM 896 C C . ALA A 1 117 ? 14.305 -5.863 -5.065 1.00 95.62 117 ALA A C 1
ATOM 898 O O . ALA A 1 117 ? 13.801 -6.153 -3.977 1.00 95.62 117 ALA A O 1
ATOM 899 N N . LEU A 1 118 ? 15.285 -4.959 -5.181 1.00 94.50 118 LEU A N 1
ATOM 900 C CA . LEU A 1 118 ? 15.825 -4.208 -4.046 1.00 94.50 118 LEU A CA 1
ATOM 901 C C . LEU A 1 118 ? 14.787 -3.225 -3.481 1.00 94.50 118 LEU A C 1
ATOM 903 O O . LEU A 1 118 ? 14.573 -3.195 -2.268 1.00 94.50 118 LEU A O 1
ATOM 907 N N . VAL A 1 119 ? 14.111 -2.464 -4.347 1.00 95.19 119 VAL A N 1
ATOM 908 C CA . VAL A 1 119 ? 13.047 -1.524 -3.945 1.00 95.19 119 VAL A CA 1
ATOM 909 C C . VAL A 1 119 ? 11.878 -2.276 -3.301 1.00 95.19 119 VAL A C 1
ATOM 911 O O . VAL A 1 119 ? 11.432 -1.919 -2.209 1.00 95.19 119 VAL A O 1
ATOM 914 N N . TRP A 1 120 ? 11.430 -3.370 -3.925 1.00 96.50 120 TRP A N 1
ATOM 915 C CA . TRP A 1 120 ? 10.394 -4.251 -3.384 1.00 96.50 120 TRP A CA 1
ATOM 916 C C . TRP A 1 120 ? 10.754 -4.783 -1.994 1.00 96.50 120 TRP A C 1
ATOM 918 O O . TRP A 1 120 ? 9.951 -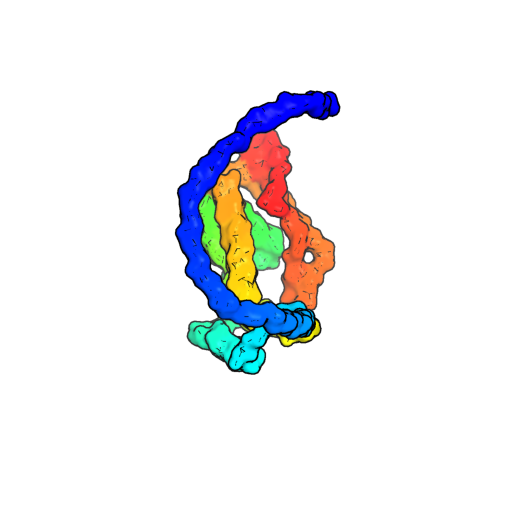4.685 -1.064 1.00 96.50 120 TRP A O 1
ATOM 928 N N . PHE A 1 121 ? 11.976 -5.298 -1.828 1.00 96.50 121 PHE A N 1
ATOM 929 C CA . PHE A 1 121 ? 12.465 -5.805 -0.549 1.00 96.50 121 PHE A CA 1
ATOM 930 C C . PHE A 1 121 ? 12.445 -4.725 0.541 1.00 96.50 121 PHE A C 1
ATOM 932 O O . PHE A 1 121 ? 11.965 -4.984 1.645 1.00 96.50 121 PHE A O 1
ATOM 939 N N . GLN A 1 122 ? 12.896 -3.503 0.239 1.00 94.62 122 GLN A N 1
ATOM 940 C CA . GLN A 1 122 ? 12.857 -2.384 1.188 1.00 94.62 122 GLN A CA 1
ATOM 941 C C . GLN A 1 122 ? 11.419 -2.025 1.600 1.00 94.62 122 GLN A C 1
ATOM 943 O O . GLN A 1 122 ? 11.143 -1.880 2.796 1.00 94.62 122 GLN A O 1
ATOM 948 N N . ILE A 1 123 ? 10.494 -1.925 0.638 1.00 92.31 123 ILE A N 1
ATOM 949 C CA . ILE A 1 123 ? 9.078 -1.613 0.893 1.00 92.31 123 ILE A CA 1
ATOM 950 C C . ILE A 1 123 ? 8.435 -2.696 1.766 1.00 92.31 123 ILE A C 1
ATOM 952 O O . ILE A 1 123 ? 7.804 -2.367 2.776 1.00 92.31 123 ILE A O 1
ATOM 956 N N . GLN A 1 124 ? 8.642 -3.974 1.435 1.00 94.88 124 GLN A N 1
ATOM 957 C CA . GLN A 1 124 ? 8.108 -5.098 2.206 1.00 94.88 124 GLN A CA 1
ATOM 958 C C . GLN A 1 124 ? 8.666 -5.110 3.628 1.00 94.88 124 GLN A C 1
ATOM 960 O O . GLN A 1 124 ? 7.898 -5.077 4.586 1.00 94.88 124 GLN A O 1
ATOM 965 N N . GLN A 1 125 ? 9.990 -5.026 3.788 1.00 94.81 125 GLN A N 1
ATOM 966 C CA . GLN A 1 125 ? 10.625 -5.032 5.107 1.00 94.81 125 GLN A CA 1
ATOM 967 C C . GLN A 1 125 ? 10.182 -3.868 6.000 1.00 94.81 125 GLN A C 1
ATOM 969 O O . GLN A 1 125 ? 10.067 -4.030 7.217 1.00 94.81 125 GLN A O 1
ATOM 974 N N . ASN A 1 126 ? 9.930 -2.687 5.436 1.00 92.62 126 ASN A N 1
ATOM 975 C CA . ASN A 1 126 ? 9.418 -1.553 6.205 1.00 92.62 126 ASN A CA 1
ATOM 976 C C . ASN A 1 126 ? 7.927 -1.714 6.548 1.00 92.62 126 ASN A C 1
ATOM 978 O O . ASN A 1 126 ? 7.529 -1.410 7.678 1.00 92.62 126 ASN A O 1
ATOM 982 N N . SER A 1 127 ? 7.128 -2.263 5.629 1.00 91.81 127 SER A N 1
ATOM 983 C CA . SER A 1 127 ? 5.701 -2.540 5.839 1.00 91.81 127 SER A CA 1
ATOM 984 C C . SER A 1 127 ? 5.481 -3.613 6.906 1.00 91.81 127 SER A C 1
ATOM 986 O O . SER A 1 127 ? 4.742 -3.378 7.860 1.00 91.81 127 SER A O 1
ATOM 988 N N . GLU A 1 128 ? 6.194 -4.740 6.832 1.00 94.38 128 GLU A N 1
ATOM 989 C CA . GLU A 1 128 ? 6.141 -5.821 7.826 1.00 94.38 128 GLU A CA 1
ATOM 990 C C . GLU A 1 128 ? 6.481 -5.312 9.234 1.00 94.38 128 GLU A C 1
ATOM 992 O O . GLU A 1 128 ? 5.738 -5.558 10.188 1.00 94.38 128 GLU A O 1
ATOM 997 N N . LYS A 1 129 ? 7.556 -4.521 9.375 1.00 94.06 129 LYS A N 1
ATOM 998 C CA . LYS A 1 129 ? 7.927 -3.881 10.653 1.00 94.06 129 LYS A CA 1
ATOM 999 C C . LYS A 1 129 ? 6.842 -2.926 11.158 1.00 94.06 129 LYS A C 1
ATOM 1001 O O . LYS A 1 129 ? 6.666 -2.792 12.369 1.00 94.06 129 LYS A O 1
ATOM 1006 N N . GLY A 1 130 ? 6.137 -2.225 10.270 1.00 91.56 130 GLY A N 1
ATOM 1007 C CA . GLY A 1 130 ? 4.967 -1.410 10.611 1.00 91.56 130 GLY A CA 1
ATOM 1008 C C . GLY A 1 130 ? 3.819 -2.264 11.152 1.00 91.56 130 GLY A C 1
ATOM 1009 O O . GLY A 1 130 ? 3.397 -2.078 12.293 1.00 91.56 130 GLY A O 1
ATOM 1010 N N . ILE A 1 131 ? 3.390 -3.251 10.366 1.00 93.62 131 ILE A N 1
ATOM 1011 C CA . ILE A 1 131 ? 2.276 -4.162 10.657 1.00 93.62 131 ILE A CA 1
ATOM 1012 C C . ILE A 1 131 ? 2.492 -4.919 11.973 1.00 93.62 131 ILE A C 1
ATOM 1014 O O . ILE A 1 131 ? 1.615 -4.902 12.834 1.00 93.62 131 ILE A O 1
ATOM 1018 N N . VAL A 1 132 ? 3.675 -5.505 12.192 1.00 94.88 132 VAL A N 1
ATOM 1019 C CA . VAL A 1 132 ? 4.000 -6.234 13.434 1.00 94.88 132 VAL A CA 1
ATOM 1020 C C . VAL A 1 132 ? 3.953 -5.320 14.663 1.00 94.88 132 VAL A C 1
ATOM 1022 O O . VAL A 1 132 ? 3.495 -5.746 15.724 1.00 94.88 132 VAL A O 1
ATOM 1025 N N . ARG A 1 133 ? 4.396 -4.059 14.549 1.00 94.50 133 ARG A N 1
ATOM 1026 C CA . ARG A 1 133 ? 4.309 -3.085 15.654 1.00 94.50 133 ARG A CA 1
ATOM 1027 C C . ARG A 1 133 ? 2.865 -2.663 15.930 1.00 94.50 133 ARG A C 1
ATOM 1029 O O . ARG A 1 133 ? 2.499 -2.559 17.099 1.00 94.50 133 ARG A O 1
ATOM 1036 N N . ALA A 1 134 ? 2.061 -2.454 14.888 1.00 93.12 134 ALA A N 1
ATOM 1037 C CA . ALA A 1 134 ? 0.652 -2.094 15.020 1.00 93.12 134 ALA A CA 1
ATOM 1038 C C . ALA A 1 134 ? -0.167 -3.234 15.650 1.00 93.12 134 ALA A C 1
ATOM 1040 O O . ALA A 1 134 ? -0.822 -3.012 16.665 1.00 93.12 134 ALA A O 1
ATOM 1041 N N . LEU A 1 135 ? -0.041 -4.463 15.134 1.00 95.38 135 LEU A N 1
ATOM 1042 C CA . LEU A 1 135 ? -0.689 -5.660 15.686 1.00 95.38 135 LEU A CA 1
ATOM 1043 C C . LEU A 1 135 ? -0.281 -5.913 17.142 1.00 95.38 135 LEU A C 1
ATOM 1045 O O . LEU A 1 135 ? -1.143 -6.104 17.989 1.00 95.38 135 LEU A O 1
ATOM 1049 N N . ARG A 1 136 ? 1.013 -5.818 17.482 1.00 95.38 136 ARG A N 1
ATOM 1050 C CA . ARG A 1 136 ? 1.474 -5.982 18.875 1.00 95.38 136 ARG A CA 1
ATOM 1051 C C . ARG A 1 136 ? 0.866 -4.954 19.839 1.00 95.38 136 ARG A C 1
ATOM 1053 O O . ARG A 1 136 ? 0.751 -5.241 21.025 1.00 95.38 136 ARG A O 1
ATOM 1060 N N . ARG A 1 137 ? 0.554 -3.745 19.360 1.00 92.56 137 ARG A N 1
ATOM 1061 C CA . ARG A 1 137 ? 0.090 -2.629 20.198 1.00 92.56 137 ARG A CA 1
ATOM 1062 C C . ARG A 1 137 ? -1.431 -2.509 20.279 1.00 92.56 137 ARG A C 1
ATOM 1064 O O . ARG A 1 137 ? -1.937 -2.063 21.303 1.00 92.56 137 ARG A O 1
ATOM 1071 N N . TYR A 1 138 ? -2.126 -2.853 19.200 1.00 92.88 138 TYR A N 1
ATOM 1072 C CA . TYR A 1 138 ? -3.551 -2.581 19.010 1.00 92.88 138 TYR A CA 1
ATOM 1073 C C . TYR A 1 138 ? -4.367 -3.825 18.614 1.00 92.88 138 TYR A C 1
ATOM 1075 O O . TYR A 1 138 ? -5.590 -3.749 18.553 1.00 92.88 138 TYR A O 1
ATOM 1083 N N . GLY A 1 139 ? -3.710 -4.963 18.377 1.00 93.81 139 GLY A N 1
ATOM 1084 C CA . GLY A 1 139 ? -4.342 -6.248 18.092 1.00 93.81 139 GLY A CA 1
ATOM 1085 C C . GLY A 1 139 ? -5.278 -6.692 19.211 1.00 93.81 139 GLY A C 1
ATOM 1086 O O . GLY A 1 139 ? -4.839 -6.826 20.352 1.00 93.81 139 GLY A O 1
ATOM 1087 N N . GLY A 1 140 ? -6.557 -6.913 18.900 1.00 91.94 140 GLY A N 1
ATOM 1088 C CA . GLY A 1 140 ? -7.554 -7.338 19.893 1.00 91.94 140 GLY A CA 1
ATOM 1089 C C . GLY A 1 140 ? -8.004 -6.235 20.861 1.00 91.94 140 GLY A C 1
ATOM 1090 O O . GLY A 1 140 ? -8.771 -6.508 21.783 1.00 91.94 140 GLY A O 1
ATOM 1091 N N . VAL A 1 141 ? -7.530 -4.996 20.691 1.00 91.69 141 VAL A N 1
ATOM 1092 C CA . VAL A 1 141 ? -7.969 -3.842 21.488 1.00 91.69 141 VAL A CA 1
ATOM 1093 C C . VAL A 1 141 ? -9.266 -3.298 20.895 1.00 91.69 141 VAL A C 1
ATOM 1095 O O . VAL A 1 141 ? -9.392 -3.193 19.678 1.00 91.69 141 VAL A O 1
ATOM 1098 N N . GLN A 1 142 ? -10.219 -2.891 21.739 1.00 91.69 142 GLN A N 1
ATOM 1099 C CA . GLN A 1 142 ? -11.422 -2.198 21.277 1.00 91.69 142 GLN A CA 1
ATOM 1100 C C . GLN A 1 142 ? -11.043 -0.835 20.678 1.00 91.69 142 GLN A C 1
ATOM 1102 O O . GLN A 1 142 ? -10.732 0.117 21.403 1.00 91.69 142 GLN A O 1
ATOM 1107 N N . LEU A 1 143 ? -11.064 -0.764 19.348 1.00 91.25 143 LEU A N 1
ATOM 1108 C CA . LEU A 1 143 ? -10.815 0.439 18.562 1.00 91.25 143 LEU A CA 1
ATOM 1109 C C . LEU A 1 143 ? -12.117 0.939 17.928 1.00 91.25 143 LEU A C 1
ATOM 1111 O O . LEU A 1 143 ? -13.112 0.228 17.828 1.00 91.25 143 LEU A O 1
ATOM 1115 N N . GLY A 1 144 ? -12.078 2.165 17.423 1.00 90.94 144 GLY A N 1
ATOM 1116 C CA . GLY A 1 144 ? -13.017 2.623 16.407 1.00 90.94 144 GLY A CA 1
ATOM 1117 C C . GLY A 1 144 ? -12.382 3.717 15.567 1.00 90.94 144 GLY A C 1
ATOM 1118 O O . GLY A 1 144 ? -11.810 4.660 16.119 1.00 90.94 144 GLY A O 1
ATOM 1119 N N . TYR A 1 145 ? -12.475 3.629 14.239 1.00 93.31 145 TYR A N 1
ATOM 1120 C CA . TYR A 1 145 ? -11.970 4.690 13.364 1.00 93.31 145 TYR A CA 1
ATOM 1121 C C . TYR A 1 145 ? -12.603 6.043 13.731 1.00 93.31 145 TYR A C 1
ATOM 1123 O O . TYR A 1 145 ? -13.827 6.161 13.878 1.00 93.31 145 TYR A O 1
ATOM 1131 N N . HIS A 1 146 ? -11.766 7.072 13.879 1.00 93.31 146 HIS A N 1
ATOM 1132 C CA . HIS A 1 146 ? -12.216 8.440 14.120 1.00 93.31 146 HIS A CA 1
ATOM 1133 C C . HIS A 1 146 ? -11.926 9.348 12.926 1.00 93.31 146 HIS A C 1
ATOM 1135 O O . HIS A 1 146 ? -12.849 9.969 12.404 1.00 93.31 146 HIS A O 1
ATOM 1141 N N . SER A 1 147 ? -10.665 9.431 12.500 1.00 93.62 147 SER A N 1
ATOM 1142 C CA . SER A 1 147 ? -10.247 10.248 11.358 1.00 93.62 147 SER A CA 1
ATOM 1143 C C . SER A 1 147 ? -8.876 9.823 10.831 1.00 93.62 147 SER A C 1
ATOM 1145 O O . SER A 1 147 ? -8.142 9.069 11.474 1.00 93.62 147 SER A O 1
ATOM 1147 N N . HIS A 1 148 ? -8.508 10.326 9.655 1.00 94.44 148 HIS A N 1
ATOM 1148 C CA . HIS A 1 148 ? -7.142 10.261 9.147 1.00 94.44 148 HIS A CA 1
ATOM 1149 C C . HIS A 1 148 ? -6.770 11.562 8.427 1.00 94.44 148 HIS A C 1
ATOM 1151 O O . HIS A 1 148 ? -7.634 12.260 7.890 1.00 94.44 148 HIS A O 1
ATOM 1157 N N . ARG A 1 149 ? -5.476 11.879 8.384 1.00 92.94 149 ARG A N 1
ATOM 1158 C CA . ARG A 1 149 ? -4.915 12.997 7.612 1.00 92.94 149 ARG A 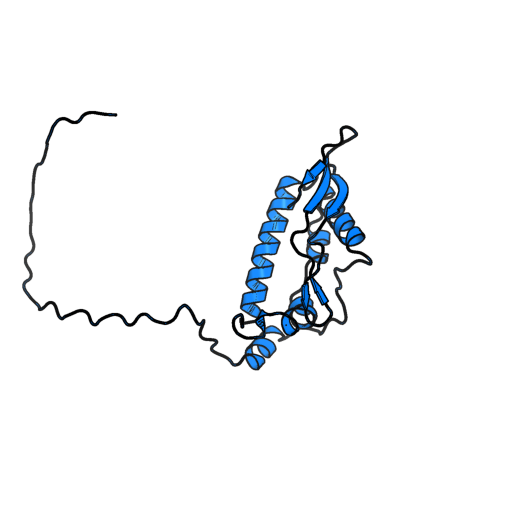CA 1
ATOM 1159 C C . ARG A 1 149 ? -3.584 12.563 7.017 1.00 92.94 149 ARG A C 1
ATOM 1161 O O . ARG A 1 149 ? -2.743 12.101 7.765 1.00 92.94 149 ARG A O 1
ATOM 1168 N N . CYS A 1 150 ? -3.396 12.737 5.718 1.00 90.25 150 CYS A N 1
ATOM 1169 C CA . CYS A 1 150 ? -2.109 12.546 5.040 1.00 90.25 150 CYS A CA 1
ATOM 1170 C C . CYS A 1 150 ? -1.527 13.907 4.640 1.00 90.25 150 CYS A C 1
ATOM 1172 O O . CYS A 1 150 ? -2.188 14.932 4.853 1.00 90.25 150 CYS A O 1
ATOM 1174 N N . ALA A 1 151 ? -0.336 13.919 4.036 1.00 89.62 151 ALA A N 1
ATOM 1175 C CA . ALA A 1 151 ? 0.150 15.084 3.298 1.00 89.62 151 ALA A CA 1
ATOM 1176 C C . ALA A 1 151 ? -0.947 15.598 2.331 1.00 89.62 151 ALA A C 1
ATOM 1178 O O . ALA A 1 151 ? -1.698 14.781 1.785 1.00 89.62 151 ALA A O 1
ATOM 1179 N N . PRO A 1 152 ? -1.116 16.926 2.165 1.00 85.94 152 PRO A N 1
ATOM 1180 C CA . PRO A 1 152 ? -2.221 17.489 1.384 1.00 85.94 152 PRO A CA 1
ATOM 1181 C C . PRO A 1 152 ? -2.094 17.174 -0.110 1.00 85.94 152 PRO A C 1
ATOM 1183 O O . PRO A 1 152 ? -3.100 16.884 -0.759 1.00 85.94 152 PRO A O 1
ATOM 1186 N N . ASP A 1 153 ? -0.862 17.175 -0.614 1.00 89.06 153 ASP A N 1
ATOM 1187 C CA . ASP A 1 153 ? -0.521 16.915 -2.003 1.00 89.06 153 ASP A CA 1
ATOM 1188 C C . ASP A 1 153 ? 0.002 15.474 -2.131 1.00 89.06 153 ASP A C 1
ATOM 1190 O O . ASP A 1 153 ? 1.060 15.161 -1.579 1.00 89.06 153 ASP A O 1
ATOM 1194 N N . PRO A 1 154 ? -0.724 14.562 -2.805 1.00 88.44 154 PRO A N 1
ATOM 1195 C CA . PRO A 1 154 ? -0.216 13.225 -3.075 1.00 88.44 154 PRO A CA 1
ATOM 1196 C C . PRO A 1 154 ? 0.875 13.276 -4.144 1.00 88.44 154 PRO A C 1
ATOM 1198 O O . PRO A 1 154 ? 0.755 13.996 -5.138 1.00 88.44 154 PRO A O 1
ATOM 1201 N N . GLU A 1 155 ? 1.890 12.429 -4.005 1.00 86.50 155 GLU A N 1
ATOM 1202 C CA . GLU A 1 155 ? 2.846 12.199 -5.082 1.00 86.50 155 GLU A CA 1
ATOM 1203 C C . GLU A 1 155 ? 2.135 11.514 -6.254 1.00 86.50 155 GLU A C 1
ATOM 1205 O O . GLU A 1 155 ? 1.522 10.453 -6.096 1.00 86.50 155 GLU A O 1
ATOM 1210 N N . VAL A 1 156 ? 2.206 12.115 -7.442 1.00 83.69 156 VAL A N 1
ATOM 1211 C CA . VAL A 1 156 ? 1.638 11.537 -8.665 1.00 83.69 156 VAL A CA 1
ATOM 1212 C C . VAL A 1 156 ? 2.747 10.831 -9.435 1.00 83.69 156 VAL A C 1
ATOM 1214 O O . VAL A 1 156 ? 3.649 11.475 -9.965 1.00 83.69 156 VAL A O 1
ATOM 1217 N N . GLN A 1 157 ? 2.664 9.505 -9.510 1.00 77.75 157 GLN A N 1
ATOM 1218 C CA . GLN A 1 157 ? 3.659 8.641 -10.146 1.00 77.75 157 GLN A CA 1
ATOM 1219 C C . GLN A 1 157 ? 2.962 7.853 -11.266 1.00 77.75 157 GLN A C 1
ATOM 1221 O O . GLN A 1 157 ? 2.182 6.944 -11.003 1.00 77.75 157 GLN A O 1
ATOM 1226 N N . ASN A 1 158 ? 3.166 8.269 -12.524 1.00 68.12 158 ASN A N 1
ATOM 1227 C CA . ASN A 1 158 ? 2.533 7.705 -13.733 1.00 68.12 158 ASN A CA 1
ATOM 1228 C C . ASN A 1 158 ? 1.008 7.452 -13.615 1.00 68.12 158 ASN A C 1
ATOM 1230 O O . ASN A 1 158 ? 0.505 6.374 -13.919 1.00 68.12 158 ASN A O 1
ATOM 1234 N N . GLY A 1 159 ? 0.263 8.447 -13.124 1.00 72.00 159 GLY A N 1
ATOM 1235 C CA . GLY A 1 159 ? -1.195 8.374 -12.952 1.00 72.00 159 GLY A CA 1
ATOM 1236 C C . GLY A 1 159 ? -1.663 7.759 -11.626 1.00 72.00 159 GLY A C 1
ATOM 1237 O O . GLY A 1 159 ? -2.759 8.095 -11.168 1.00 72.00 159 GLY A O 1
ATOM 1238 N N . ALA A 1 160 ? -0.833 6.956 -10.953 1.00 78.25 160 ALA A N 1
ATOM 1239 C CA . ALA A 1 160 ? -1.079 6.549 -9.572 1.00 78.25 160 ALA A CA 1
ATOM 1240 C C . ALA A 1 160 ? -0.878 7.738 -8.612 1.00 78.25 160 ALA A C 1
ATOM 1242 O O . ALA A 1 160 ? -0.074 8.636 -8.868 1.00 78.25 160 ALA A O 1
ATOM 1243 N N . ARG A 1 161 ? -1.612 7.746 -7.490 1.00 86.50 161 ARG A N 1
ATOM 1244 C CA . ARG A 1 161 ? -1.490 8.758 -6.425 1.00 86.50 161 ARG A CA 1
ATOM 1245 C C . ARG A 1 161 ? -1.037 8.096 -5.131 1.00 86.50 161 ARG A C 1
ATOM 1247 O O . ARG A 1 161 ? -1.809 7.359 -4.518 1.00 86.50 161 ARG A O 1
ATOM 1254 N N . MET A 1 162 ? 0.183 8.389 -4.704 1.00 86.56 162 MET A N 1
ATOM 1255 C CA . MET A 1 162 ? 0.741 7.923 -3.441 1.00 86.56 162 MET A CA 1
ATOM 1256 C C . MET A 1 162 ? 0.508 8.979 -2.355 1.00 86.56 162 MET A C 1
ATOM 1258 O O . MET A 1 162 ? 0.907 10.132 -2.488 1.00 86.56 162 MET A O 1
ATOM 1262 N N . TRP A 1 163 ? -0.166 8.583 -1.275 1.00 89.31 163 TRP A N 1
ATOM 1263 C CA . TRP A 1 163 ? -0.379 9.435 -0.105 1.00 89.31 163 TRP A CA 1
ATOM 1264 C C . TRP A 1 163 ? 0.636 9.080 0.978 1.00 89.31 163 TRP A C 1
ATOM 1266 O O . TRP A 1 163 ? 0.688 7.937 1.431 1.00 89.31 163 TRP A O 1
ATOM 1276 N N . THR A 1 164 ? 1.419 10.068 1.396 1.00 87.00 164 THR A N 1
ATOM 1277 C CA . THR A 1 164 ? 2.479 9.951 2.403 1.00 87.00 164 THR A CA 1
ATOM 1278 C C . THR A 1 164 ? 2.085 10.651 3.706 1.00 87.00 164 THR A C 1
ATOM 1280 O O . THR A 1 164 ? 1.057 11.333 3.778 1.00 87.00 164 THR A O 1
ATOM 1283 N N . ASP A 1 165 ? 2.863 10.419 4.768 1.00 85.94 165 ASP A N 1
ATOM 1284 C CA . ASP A 1 165 ? 2.690 11.021 6.100 1.00 85.94 165 ASP A CA 1
ATOM 1285 C C . ASP A 1 165 ? 1.259 10.940 6.657 1.00 85.94 165 ASP A C 1
ATOM 1287 O O . ASP A 1 165 ? 0.775 11.821 7.373 1.00 85.94 165 ASP A O 1
ATOM 1291 N N . CYS A 1 166 ? 0.563 9.852 6.320 1.00 88.44 166 CYS A N 1
ATOM 1292 C CA . CYS A 1 166 ? -0.750 9.552 6.855 1.00 88.44 166 CYS A CA 1
ATOM 1293 C C . CYS A 1 166 ? -0.670 9.332 8.367 1.00 88.44 166 CYS A C 1
ATOM 1295 O O . CYS A 1 166 ? 0.095 8.509 8.848 1.00 88.44 166 CYS A O 1
ATOM 1297 N N . VAL A 1 167 ? -1.512 10.045 9.101 1.00 90.38 167 VAL A N 1
ATOM 1298 C CA . VAL A 1 167 ? -1.757 9.921 10.532 1.00 90.38 167 VAL A CA 1
ATOM 1299 C C . VAL A 1 167 ? -3.177 9.409 10.690 1.00 90.38 167 VAL A C 1
ATOM 1301 O O . VAL A 1 167 ? -4.124 10.078 10.269 1.00 90.38 167 VAL A O 1
ATOM 1304 N N . VAL A 1 168 ? -3.337 8.232 11.291 1.00 91.69 168 VAL A N 1
ATOM 1305 C CA . VAL A 1 168 ? -4.655 7.665 11.611 1.00 91.69 168 VAL A CA 1
ATOM 1306 C C . VAL A 1 168 ? -4.939 7.849 13.091 1.00 91.69 168 VAL A C 1
ATOM 1308 O O . VAL A 1 168 ? -4.105 7.523 13.938 1.00 91.69 168 VAL A O 1
ATOM 1311 N N . VAL A 1 169 ? -6.135 8.360 13.378 1.00 91.75 169 VAL A N 1
ATOM 1312 C CA . VAL A 1 169 ? -6.669 8.537 14.722 1.00 91.75 169 VAL A CA 1
ATOM 1313 C C . VAL A 1 169 ? -7.767 7.506 14.953 1.00 91.75 169 VAL A C 1
ATOM 1315 O O . VAL A 1 169 ? -8.796 7.505 14.268 1.00 91.75 169 VAL A O 1
ATOM 1318 N N . ALA A 1 170 ? -7.559 6.650 15.948 1.00 90.00 170 ALA A N 1
ATOM 1319 C CA . ALA A 1 170 ? -8.570 5.731 16.458 1.00 90.00 170 ALA A CA 1
ATOM 1320 C C . ALA A 1 170 ? -9.051 6.179 17.845 1.00 90.00 170 ALA A C 1
ATOM 1322 O O . ALA A 1 170 ? -8.283 6.750 18.624 1.00 90.00 170 ALA A O 1
ATOM 1323 N N . ARG A 1 171 ? -10.322 5.901 18.148 1.00 89.69 171 ARG A N 1
ATOM 1324 C CA . ARG A 1 171 ? -10.858 5.892 19.514 1.00 89.69 171 ARG A CA 1
ATOM 1325 C C . ARG A 1 171 ? -10.406 4.606 20.201 1.00 89.69 171 ARG A C 1
ATOM 1327 O O . ARG A 1 171 ? -10.426 3.556 19.563 1.00 89.69 171 ARG A O 1
ATOM 1334 N N . LEU A 1 172 ? -10.034 4.695 21.472 1.00 86.75 172 LEU A N 1
ATOM 1335 C CA . LEU A 1 172 ? -9.749 3.554 22.344 1.00 86.75 172 LEU A CA 1
ATOM 1336 C C . LEU A 1 172 ? -10.875 3.417 23.379 1.00 86.75 172 LEU A C 1
ATOM 1338 O O . LEU A 1 172 ? -11.196 4.403 24.040 1.00 86.75 172 LEU A O 1
ATOM 1342 N N . GLY A 1 173 ? -11.431 2.211 23.536 1.00 77.94 173 GLY A N 1
ATOM 1343 C CA . GLY A 1 173 ? -12.449 1.904 24.554 1.00 77.94 173 GLY A CA 1
ATOM 1344 C C . GLY A 1 173 ? -13.836 2.528 24.320 1.00 77.94 173 GLY A C 1
ATOM 1345 O O . GLY A 1 173 ? -14.146 3.017 23.233 1.00 77.94 173 GLY A O 1
ATOM 1346 N N . GLU A 1 174 ? -14.674 2.495 25.361 1.00 67.50 174 GLU A N 1
ATOM 1347 C CA . GLU A 1 174 ? -15.971 3.190 25.441 1.00 67.50 174 GLU A CA 1
ATOM 1348 C C . GLU A 1 174 ? -15.924 4.339 26.468 1.00 67.50 174 GLU A C 1
ATOM 1350 O O . GLU A 1 174 ? -15.025 4.409 27.304 1.00 67.50 174 GLU A O 1
ATOM 1355 N N . PRO A 1 175 ? -16.950 5.202 26.497 1.00 53.09 175 PRO A N 1
ATOM 1356 C CA . PRO A 1 175 ? -17.078 6.384 25.650 1.00 53.09 175 PRO A CA 1
ATOM 1357 C C . PRO A 1 175 ? -16.041 7.492 25.943 1.00 53.09 175 PRO A C 1
ATOM 1359 O O . PRO A 1 175 ? -16.050 8.517 25.252 1.00 53.09 175 PRO A O 1
ATOM 1362 N N . GLU A 1 176 ? -15.147 7.319 26.927 1.00 48.75 176 GLU A N 1
ATOM 1363 C CA . GLU A 1 176 ? -14.090 8.283 27.271 1.00 48.75 176 GLU A CA 1
ATOM 1364 C C . GLU A 1 176 ? -12.990 8.271 26.195 1.00 48.75 176 GLU A C 1
ATOM 1366 O O . GLU A 1 176 ? -11.949 7.620 26.278 1.00 48.75 176 GLU A O 1
ATOM 1371 N N . THR A 1 177 ? -13.300 8.962 25.098 1.00 54.84 177 THR A N 1
ATOM 1372 C CA . THR A 1 177 ? -12.621 8.836 23.809 1.00 54.84 177 THR A CA 1
ATOM 1373 C C . THR A 1 177 ? -11.205 9.407 23.857 1.00 54.84 177 THR A C 1
ATOM 1375 O O . THR A 1 177 ? -10.978 10.579 23.555 1.00 54.84 177 THR A O 1
ATOM 1378 N N . THR A 1 178 ? -10.224 8.553 24.147 1.00 58.91 178 THR A N 1
ATOM 1379 C CA . THR A 1 178 ? -8.816 8.891 23.919 1.00 58.91 178 THR A CA 1
ATOM 1380 C C . THR A 1 178 ? -8.470 8.650 22.452 1.00 58.91 178 THR A C 1
ATOM 1382 O O . THR A 1 178 ? -8.403 7.513 21.982 1.00 58.91 178 THR A O 1
ATOM 1385 N N . ALA A 1 179 ? -8.260 9.743 21.722 1.00 62.19 179 ALA A N 1
ATOM 1386 C CA . ALA A 1 179 ? -7.757 9.745 20.355 1.00 62.19 179 ALA A CA 1
ATOM 1387 C C . ALA A 1 179 ? -6.264 9.365 20.333 1.00 62.19 179 ALA A C 1
ATOM 1389 O O . ALA A 1 179 ? -5.435 10.099 20.870 1.00 62.19 179 ALA A O 1
ATOM 1390 N N . SER A 1 180 ? -5.909 8.245 19.696 1.00 65.19 180 SER A N 1
ATOM 1391 C CA . SER A 1 180 ? -4.516 7.781 19.597 1.00 65.19 180 SER A CA 1
ATOM 1392 C C . SER A 1 180 ? -4.022 7.734 18.152 1.00 65.19 180 SER A C 1
ATOM 1394 O O . SER A 1 180 ? -4.737 7.279 17.257 1.00 65.19 180 SER A O 1
ATOM 1396 N N . ARG A 1 181 ? -2.777 8.184 17.942 1.00 68.62 181 ARG A N 1
ATOM 1397 C CA . ARG A 1 181 ? -2.049 8.115 16.668 1.00 68.62 181 ARG A CA 1
ATOM 1398 C C . ARG A 1 181 ? -1.488 6.704 16.468 1.00 68.62 181 ARG A C 1
ATOM 1400 O O . ARG A 1 181 ? -0.721 6.218 17.301 1.00 68.62 181 ARG A O 1
ATOM 1407 N N . LEU A 1 182 ? -1.853 6.051 15.365 1.00 61.72 182 LEU A N 1
ATOM 1408 C CA . LEU A 1 182 ? -1.390 4.688 15.063 1.00 61.72 182 LEU A CA 1
ATOM 1409 C C . LEU A 1 182 ? 0.030 4.648 14.471 1.00 61.72 182 LEU A C 1
ATOM 1411 O O . LEU A 1 182 ? 0.778 3.711 14.754 1.00 61.72 182 LEU A O 1
ATOM 1415 N N . PHE A 1 183 ? 0.386 5.662 13.680 1.00 61.84 183 PHE A N 1
ATOM 1416 C CA . PHE A 1 183 ? 1.672 5.877 13.008 1.00 61.84 183 PHE A CA 1
ATOM 1417 C C . PHE A 1 183 ? 1.801 7.357 12.631 1.00 61.84 183 PHE A C 1
ATOM 1419 O O . PHE A 1 183 ? 0.755 8.041 12.561 1.00 61.84 183 PHE A O 1
#

pLDDT: mean 80.25, std 20.19, range [34.75, 97.75]